Protein AF-A0A960KD44-F1 (afdb_monomer)

pLDDT: mean 89.5, std 10.94, range [33.19, 97.19]

Solvent-accessible surface area (backbone atoms only — not comparable to full-atom values): 6400 Å² total; per-residue (Å²): 139,68,93,57,71,87,80,56,92,78,76,92,73,80,93,44,65,77,65,55,36,74,35,77,64,45,76,39,87,51,67,66,72,56,53,43,72,48,48,65,60,29,49,74,61,68,17,26,39,38,34,46,29,61,63,43,62,48,58,46,49,67,64,43,20,70,76,71,74,48,80,61,79,47,55,83,53,17,73,63,35,32,65,58,45,61,95,82,29,46,76,59,55,75,74,48,52,32,32,16,30,74,70,88,81,131

Structure (mmCIF, N/CA/C/O backbone):
data_AF-A0A960KD44-F1
#
_entry.id   AF-A0A960KD44-F1
#
loop_
_atom_site.group_PDB
_atom_site.id
_atom_site.type_symbol
_atom_site.label_atom_id
_atom_site.label_alt_id
_atom_site.label_comp_id
_atom_site.label_asym_id
_atom_site.label_entity_id
_atom_site.label_seq_id
_atom_site.pdbx_PDB_ins_code
_atom_site.Cartn_x
_atom_site.Cartn_y
_atom_site.Cartn_z
_atom_site.occupancy
_atom_site.B_iso_or_equiv
_atom_site.auth_seq_id
_atom_site.auth_comp_id
_atom_site.auth_asym_id
_atom_site.auth_atom_id
_atom_site.pdbx_PDB_model_num
ATOM 1 N N . PHE A 1 1 ? -7.717 24.687 11.116 1.00 55.81 1 PHE A N 1
ATOM 2 C CA . PHE A 1 1 ? -8.559 23.676 10.446 1.00 55.81 1 PHE A CA 1
ATOM 3 C C . PHE A 1 1 ? -9.566 23.040 11.422 1.00 55.81 1 PHE A C 1
ATOM 5 O O . PHE A 1 1 ? -9.303 21.956 11.920 1.00 55.81 1 PHE A O 1
ATOM 12 N N . PRO A 1 2 ? -10.688 23.700 11.786 1.00 68.38 2 PRO A N 1
ATOM 13 C CA . PRO A 1 2 ? -11.722 23.122 12.658 1.00 68.38 2 PRO A CA 1
ATOM 14 C C . PRO A 1 2 ? -12.973 22.653 11.891 1.00 68.38 2 PRO A C 1
ATOM 16 O O . PRO A 1 2 ? -14.028 22.486 12.491 1.00 68.38 2 PRO A O 1
ATOM 19 N N . ASN A 1 3 ? -12.871 22.463 10.576 1.00 74.44 3 ASN A N 1
ATOM 20 C CA . AS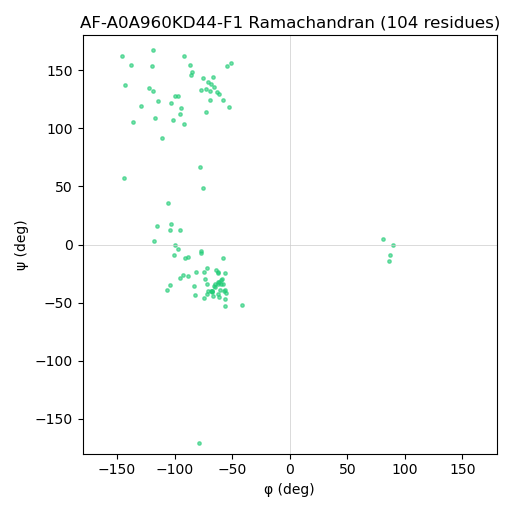N A 1 3 ? -13.969 22.223 9.632 1.00 74.44 3 ASN A CA 1
ATOM 21 C C . ASN A 1 3 ? -14.847 20.992 9.935 1.00 74.44 3 ASN A C 1
ATOM 23 O O . ASN A 1 3 ? -15.910 20.870 9.343 1.00 74.44 3 ASN A O 1
ATOM 27 N N . LEU A 1 4 ? -14.439 20.114 10.858 1.00 79.38 4 LEU A N 1
ATOM 28 C CA . LEU A 1 4 ? -15.202 18.930 11.276 1.00 79.38 4 LEU A CA 1
ATOM 29 C C . LEU A 1 4 ? -15.611 18.939 12.762 1.00 79.38 4 LEU A C 1
ATOM 31 O O . LEU A 1 4 ? -16.209 17.973 13.241 1.00 79.38 4 LEU A O 1
ATOM 35 N N . ARG A 1 5 ? -15.318 20.010 13.516 1.00 79.75 5 ARG A N 1
ATOM 36 C CA . ARG A 1 5 ? -15.721 20.104 14.931 1.00 79.75 5 ARG A CA 1
ATOM 37 C C . ARG A 1 5 ? -17.246 20.106 15.049 1.00 79.75 5 ARG A C 1
ATOM 39 O O . ARG A 1 5 ? -17.914 20.870 14.366 1.00 79.75 5 ARG A O 1
ATOM 46 N N . GLY A 1 6 ? -17.779 19.272 15.941 1.00 84.50 6 GLY A N 1
ATOM 47 C CA . GLY A 1 6 ? -19.222 19.142 16.179 1.00 84.50 6 GLY A CA 1
ATOM 48 C C . GLY A 1 6 ? -19.940 18.143 15.266 1.00 84.50 6 GLY A C 1
ATOM 49 O O . GLY A 1 6 ? -21.083 17.805 15.550 1.00 84.50 6 GLY A O 1
ATOM 50 N N . HIS A 1 7 ? -19.276 17.623 14.227 1.00 88.12 7 HIS A N 1
ATOM 51 C CA . HIS A 1 7 ? -19.826 16.563 13.370 1.00 88.12 7 HIS A CA 1
ATOM 52 C C . HIS A 1 7 ? -19.389 15.159 13.800 1.00 88.12 7 HIS A C 1
ATOM 54 O O . HIS A 1 7 ? -20.140 14.205 13.619 1.00 88.12 7 HIS A O 1
ATOM 60 N N . TYR A 1 8 ? -18.207 15.036 14.410 1.00 83.31 8 TYR A N 1
ATOM 61 C CA . TYR A 1 8 ? -17.675 13.775 14.925 1.00 83.31 8 TYR A CA 1
ATOM 62 C C . TYR A 1 8 ? -17.031 13.978 16.296 1.00 83.31 8 TYR A C 1
ATOM 64 O O . TYR A 1 8 ? -16.559 15.069 16.618 1.00 83.31 8 TYR A O 1
ATOM 72 N N . GLN A 1 9 ? -16.989 12.904 17.086 1.00 87.38 9 GLN A N 1
ATOM 73 C CA . GLN A 1 9 ? -16.294 12.857 18.380 1.00 87.38 9 GLN A CA 1
ATOM 74 C C . GLN A 1 9 ? -14.872 12.281 18.265 1.00 87.38 9 GLN A C 1
ATOM 76 O O . GLN A 1 9 ? -14.253 11.946 19.269 1.00 87.38 9 GLN A O 1
ATOM 81 N N . LEU A 1 10 ? -14.358 12.147 17.039 1.00 86.62 10 LEU A N 1
ATOM 82 C CA . LEU A 1 10 ? -13.018 11.633 16.785 1.00 86.62 10 LEU A CA 1
ATOM 83 C C . LEU A 1 10 ? -11.959 12.687 17.127 1.00 86.62 10 LEU A C 1
ATOM 85 O O . LEU A 1 10 ? -12.138 13.881 16.874 1.00 86.62 10 LEU A O 1
ATOM 89 N N . ALA A 1 11 ? -10.841 12.216 17.668 1.00 86.00 11 ALA A N 1
ATOM 90 C CA . ALA A 1 11 ? -9.651 13.004 17.942 1.00 86.00 11 ALA A CA 1
ATOM 91 C C . ALA A 1 11 ? -8.472 12.437 17.147 1.00 86.00 11 ALA A C 1
ATOM 93 O O . ALA A 1 11 ? -8.451 11.252 16.821 1.00 86.00 11 ALA A O 1
ATOM 94 N N . PHE A 1 12 ? -7.491 13.284 16.839 1.00 87.06 12 PHE A N 1
ATOM 95 C CA . PHE A 1 12 ? -6.231 12.810 16.278 1.00 87.06 12 PHE A CA 1
ATOM 96 C C . PHE A 1 12 ? -5.455 12.037 17.347 1.00 87.06 12 PHE A C 1
ATOM 98 O O . PHE A 1 12 ? -5.293 12.531 18.465 1.00 87.06 12 PHE A O 1
ATOM 105 N N . SER A 1 13 ? -4.966 10.856 16.985 1.00 90.50 13 SER A N 1
ATOM 106 C CA . SER A 1 13 ? -4.008 10.070 17.759 1.00 90.50 13 SER A CA 1
ATOM 107 C C . SER A 1 13 ? -2.728 9.867 16.950 1.00 90.50 13 SER A C 1
ATOM 109 O O . SER A 1 13 ? -2.662 10.172 15.755 1.00 90.50 13 SER A O 1
ATOM 111 N N . GLU A 1 14 ? -1.682 9.391 17.619 1.00 91.38 14 GLU A N 1
ATOM 112 C CA . GLU A 1 14 ? -0.475 8.941 16.934 1.00 91.38 14 GLU A CA 1
ATOM 113 C C . GLU A 1 14 ? -0.783 7.688 16.094 1.00 91.38 14 GLU A C 1
ATOM 115 O O . GLU A 1 14 ? -1.564 6.842 16.529 1.00 91.38 14 GLU A O 1
ATOM 120 N N . PRO A 1 15 ? -0.170 7.526 14.908 1.00 90.25 15 PRO A N 1
ATOM 121 C CA . PRO A 1 15 ? -0.430 6.401 14.011 1.00 90.25 15 PRO A CA 1
ATOM 122 C C . PRO A 1 15 ? 0.282 5.126 14.494 1.00 90.25 15 PRO A C 1
ATOM 124 O O . PRO A 1 15 ? 1.224 4.640 13.867 1.00 90.25 15 PRO A O 1
ATOM 127 N N . ARG A 1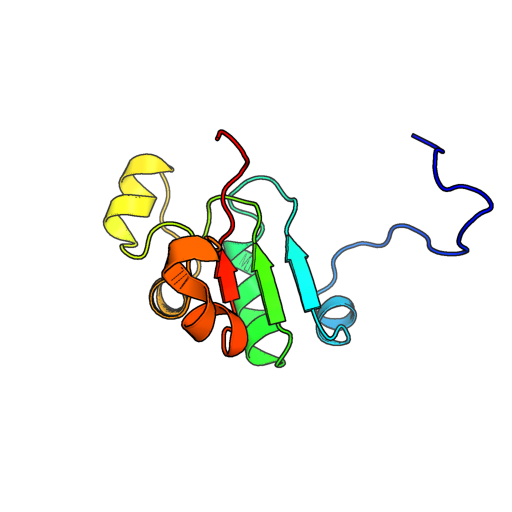 16 ? -0.140 4.599 15.644 1.00 93.19 16 ARG A N 1
ATOM 128 C CA . ARG A 1 16 ? 0.421 3.383 16.242 1.00 93.19 16 ARG A CA 1
ATOM 129 C C . ARG A 1 16 ? -0.024 2.158 15.456 1.00 93.19 16 ARG A C 1
ATOM 131 O O . ARG A 1 16 ? -1.207 2.012 15.153 1.00 93.19 16 ARG A O 1
ATOM 138 N N . VAL A 1 17 ? 0.912 1.259 15.154 1.00 92.19 17 VAL A N 1
ATOM 139 C CA . VAL A 1 17 ? 0.638 0.051 14.357 1.00 92.19 17 VAL A CA 1
ATOM 140 C C . VAL A 1 17 ? -0.468 -0.789 14.987 1.00 92.19 17 VAL A C 1
ATOM 142 O O . VAL A 1 17 ? -1.320 -1.293 14.268 1.00 92.19 17 VAL A O 1
ATOM 145 N N . GLU A 1 18 ? -0.501 -0.898 16.315 1.00 93.62 18 GLU A N 1
ATOM 146 C CA . GLU A 1 18 ? -1.492 -1.709 17.025 1.00 93.62 18 GLU A CA 1
ATOM 147 C C . GLU A 1 18 ? -2.918 -1.162 16.868 1.00 93.62 18 GLU A C 1
ATOM 149 O O . GLU A 1 18 ? -3.868 -1.934 16.769 1.00 93.62 18 GLU A O 1
ATOM 154 N N . GLU A 1 19 ? -3.067 0.165 16.818 1.00 94.00 19 GLU A N 1
ATOM 155 C CA . GLU A 1 19 ? -4.358 0.824 16.597 1.00 94.00 19 GLU A CA 1
ATOM 156 C C . GLU A 1 19 ? -4.779 0.704 15.128 1.00 94.00 19 GLU A C 1
ATOM 158 O O . GLU A 1 19 ? -5.912 0.327 14.827 1.00 94.00 19 GLU A O 1
ATOM 163 N N . LEU A 1 20 ? -3.845 0.967 14.211 1.00 95.00 20 LEU A N 1
ATOM 164 C CA . LEU A 1 20 ? -4.075 0.903 12.767 1.00 95.00 20 LEU A CA 1
ATOM 165 C C . LEU A 1 20 ? -4.382 -0.519 12.278 1.00 95.00 20 LEU A C 1
ATOM 167 O O . LEU A 1 20 ? -5.184 -0.692 11.363 1.00 95.00 20 LEU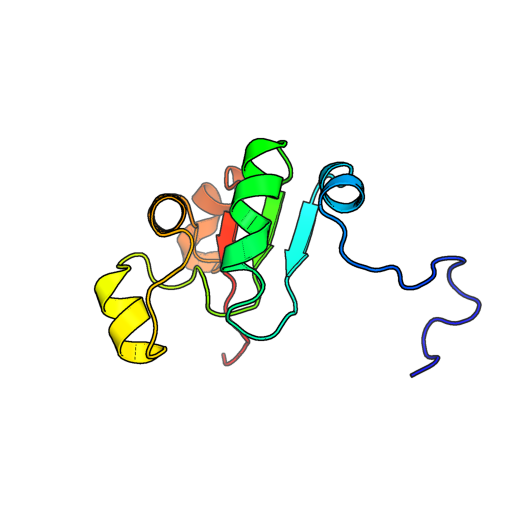 A O 1
ATOM 171 N N . ALA A 1 21 ? -3.782 -1.538 12.898 1.00 95.31 21 ALA A N 1
ATOM 172 C CA . ALA A 1 21 ? -4.034 -2.942 12.587 1.00 95.31 21 ALA A CA 1
ATOM 173 C C . ALA A 1 21 ? -5.483 -3.370 12.889 1.00 95.31 21 ALA A C 1
ATOM 175 O O . ALA A 1 21 ? -5.976 -4.338 12.316 1.00 95.31 21 ALA A O 1
ATOM 176 N N . GLY A 1 22 ? -6.182 -2.643 13.768 1.00 94.38 22 GLY A N 1
ATOM 177 C CA . GLY A 1 22 ? -7.603 -2.856 14.043 1.00 94.38 22 GLY A CA 1
ATOM 178 C C . GLY A 1 22 ? -8.542 -2.293 12.971 1.00 94.38 22 GLY A C 1
ATOM 179 O O . GLY A 1 22 ? -9.748 -2.523 13.047 1.00 94.38 22 GLY A O 1
ATOM 180 N N . CYS A 1 23 ? -8.028 -1.545 11.991 1.00 95.94 23 CYS A N 1
ATOM 181 C CA . CYS A 1 23 ? -8.824 -1.007 10.893 1.00 95.94 23 CYS A CA 1
ATOM 182 C C . CYS A 1 23 ? -8.974 -2.020 9.752 1.00 95.94 23 CYS A C 1
ATOM 184 O O . CYS A 1 23 ? -8.049 -2.767 9.433 1.00 95.94 23 CYS A O 1
ATOM 186 N N . ASP A 1 24 ? -10.109 -1.959 9.051 1.00 95.62 24 ASP A N 1
ATOM 187 C CA . ASP A 1 24 ? -10.308 -2.723 7.813 1.00 95.62 24 ASP A CA 1
ATOM 188 C C . ASP A 1 24 ? -9.397 -2.211 6.681 1.00 95.62 24 ASP A C 1
ATOM 190 O O . ASP A 1 24 ? -8.849 -2.984 5.888 1.00 95.62 24 ASP A O 1
ATOM 194 N N . VAL A 1 25 ? -9.245 -0.883 6.603 1.00 96.56 25 VAL A N 1
ATOM 195 C CA . VAL A 1 25 ? -8.460 -0.179 5.584 1.00 96.56 25 VAL A CA 1
ATOM 196 C C . VAL A 1 25 ? -7.764 1.033 6.204 1.00 96.56 25 VAL A C 1
ATOM 198 O O . VAL A 1 25 ? -8.387 1.793 6.944 1.00 96.56 25 VAL A O 1
ATOM 201 N N . VAL A 1 26 ? -6.497 1.250 5.848 1.00 96.44 26 VAL A N 1
ATOM 202 C CA . VAL A 1 26 ? -5.701 2.423 6.237 1.00 96.44 26 VAL A CA 1
ATOM 203 C C . VAL A 1 26 ? -5.268 3.198 4.995 1.00 96.44 26 VAL A C 1
ATOM 205 O O . VAL A 1 26 ? -4.752 2.623 4.036 1.00 96.44 26 VAL A O 1
ATOM 208 N N . PHE A 1 27 ? -5.460 4.518 5.028 1.00 95.19 27 PHE A N 1
ATOM 209 C CA . PHE A 1 27 ? -5.017 5.437 3.981 1.00 95.19 27 PHE A CA 1
ATOM 210 C C . PHE A 1 27 ? -3.757 6.179 4.428 1.00 95.19 27 PHE A C 1
ATOM 212 O O . PHE A 1 27 ? -3.788 6.903 5.424 1.00 95.19 27 PHE A O 1
ATOM 219 N N . PHE A 1 28 ? -2.670 6.054 3.670 1.00 93.62 28 PHE A N 1
ATOM 220 C CA . PHE A 1 28 ? -1.470 6.863 3.873 1.00 93.62 28 PHE A CA 1
ATOM 221 C C . PHE A 1 28 ? -1.550 8.113 3.003 1.00 93.62 28 PHE A C 1
ATOM 223 O O . PHE A 1 28 ? -1.348 8.067 1.795 1.00 93.62 28 PHE A O 1
ATOM 230 N N . ALA A 1 29 ? -1.854 9.242 3.642 1.00 90.31 29 ALA A N 1
ATOM 231 C CA . ALA A 1 29 ? -1.761 10.586 3.066 1.00 90.31 29 ALA A CA 1
ATOM 232 C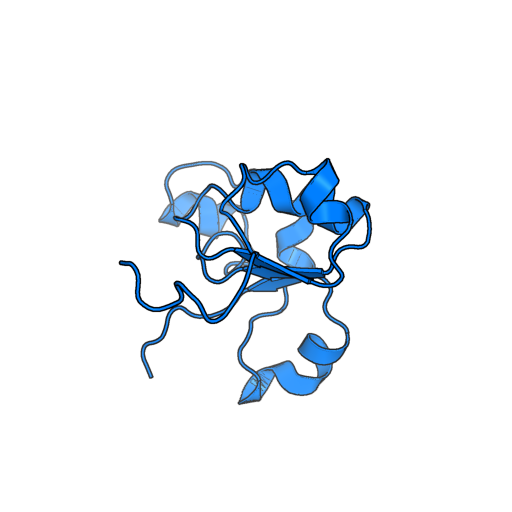 C . ALA A 1 29 ? -0.540 11.334 3.634 1.00 90.31 29 ALA A C 1
ATOM 234 O O . ALA A 1 29 ? -0.597 12.523 3.948 1.00 90.31 29 ALA A O 1
ATOM 235 N N . THR A 1 30 ? 0.540 10.594 3.869 1.00 83.88 30 THR A N 1
ATOM 236 C CA . THR A 1 30 ? 1.784 11.085 4.460 1.00 83.88 30 THR A CA 1
ATOM 237 C C . THR A 1 30 ? 2.752 11.537 3.367 1.00 83.88 30 THR A C 1
ATOM 239 O O . THR A 1 30 ? 2.605 11.129 2.213 1.00 83.88 30 THR A O 1
ATOM 242 N N . PRO A 1 31 ? 3.779 12.338 3.703 1.00 82.56 31 PRO A N 1
ATOM 243 C CA . PRO A 1 31 ? 4.942 12.475 2.836 1.00 82.56 31 PRO A CA 1
ATOM 244 C C . PRO A 1 31 ? 5.503 11.098 2.453 1.00 82.56 31 PRO A C 1
ATOM 246 O O . PRO A 1 31 ? 5.310 10.121 3.190 1.00 82.56 31 PRO A O 1
ATOM 249 N N . HIS A 1 32 ? 6.210 11.040 1.323 1.00 75.56 32 HIS A N 1
ATOM 250 C CA . HIS A 1 32 ? 6.960 9.844 0.948 1.00 75.56 32 HIS A CA 1
ATOM 251 C C . HIS A 1 32 ? 7.919 9.446 2.086 1.00 75.56 32 HIS A C 1
ATOM 253 O O . HIS A 1 32 ? 8.320 10.295 2.888 1.00 75.56 32 HIS A O 1
ATOM 259 N N . ASN A 1 33 ? 8.250 8.160 2.167 1.00 80.12 33 ASN A N 1
ATOM 260 C CA . ASN A 1 33 ? 9.125 7.492 3.140 1.00 80.12 33 ASN A CA 1
ATOM 261 C C . ASN A 1 33 ? 8.450 7.044 4.443 1.00 80.12 33 ASN A C 1
ATOM 263 O O . ASN A 1 33 ? 9.020 6.253 5.197 1.00 80.12 33 ASN A O 1
ATOM 267 N N . VAL A 1 34 ? 7.243 7.523 4.750 1.00 84.69 34 VAL A N 1
ATOM 268 C CA . VAL A 1 34 ? 6.537 7.113 5.976 1.00 84.69 34 VAL A CA 1
ATOM 269 C C . VAL A 1 34 ? 5.818 5.781 5.773 1.00 84.69 34 VAL A C 1
ATOM 271 O O . VAL A 1 34 ? 5.884 4.905 6.639 1.00 84.69 34 VAL A O 1
ATOM 274 N N . ALA A 1 35 ? 5.155 5.603 4.628 1.00 84.38 35 ALA A N 1
ATOM 275 C CA . ALA A 1 35 ? 4.346 4.421 4.366 1.00 84.38 35 ALA A CA 1
ATOM 276 C C . ALA A 1 35 ? 5.227 3.170 4.255 1.00 84.38 35 ALA A C 1
ATOM 278 O O . ALA A 1 35 ? 4.888 2.130 4.827 1.00 84.38 35 ALA A O 1
ATOM 279 N N . MET A 1 36 ? 6.399 3.273 3.618 1.00 87.88 36 MET A N 1
ATOM 280 C CA . MET A 1 36 ? 7.312 2.132 3.463 1.00 87.88 36 MET A CA 1
ATOM 281 C C . MET A 1 36 ? 7.731 1.461 4.788 1.00 87.88 36 MET A C 1
ATOM 283 O O . MET A 1 36 ? 8.004 0.265 4.805 1.00 87.88 36 MET A O 1
ATOM 287 N N . ASN A 1 37 ? 7.686 2.184 5.913 1.00 91.12 37 ASN A N 1
ATOM 288 C CA . ASN A 1 37 ? 8.059 1.668 7.236 1.00 91.12 37 ASN A CA 1
ATOM 289 C C . ASN A 1 37 ? 6.906 0.997 8.012 1.00 91.12 37 ASN A C 1
ATOM 291 O O . ASN A 1 37 ? 7.142 0.134 8.860 1.00 91.12 37 ASN A O 1
ATOM 295 N N . LEU A 1 38 ? 5.656 1.393 7.753 1.00 93.00 38 LEU A N 1
ATOM 296 C CA . LEU A 1 38 ? 4.485 0.935 8.518 1.00 9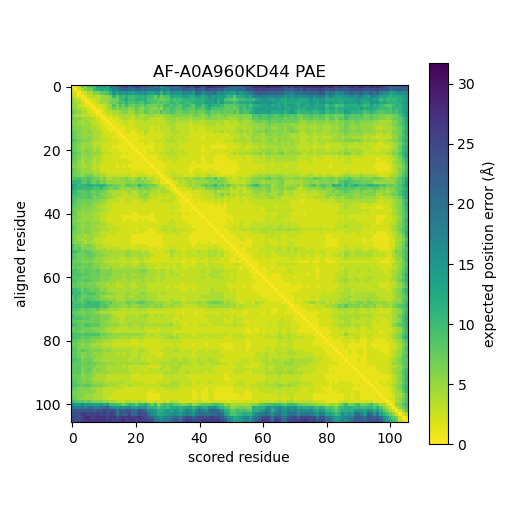3.00 38 LEU A CA 1
ATOM 297 C C . LEU A 1 38 ? 3.664 -0.113 7.766 1.00 93.00 38 LEU A C 1
ATOM 299 O O . LEU A 1 38 ? 3.145 -1.053 8.367 1.00 93.00 38 LEU A O 1
ATOM 303 N N . VAL A 1 39 ? 3.580 0.018 6.443 1.00 93.94 39 VAL A N 1
ATOM 304 C CA . VAL A 1 39 ? 2.779 -0.856 5.580 1.00 93.94 39 VAL A CA 1
ATOM 305 C C . VAL A 1 39 ? 3.110 -2.346 5.735 1.00 93.94 39 VAL A C 1
ATOM 307 O O . VAL A 1 39 ? 2.155 -3.113 5.837 1.00 93.94 39 VAL A O 1
ATOM 310 N N . PRO A 1 40 ? 4.379 -2.796 5.852 1.00 94.81 40 PRO A N 1
ATOM 311 C CA . PRO A 1 40 ? 4.670 -4.221 6.037 1.00 94.81 40 PRO A CA 1
ATOM 312 C C . PRO A 1 40 ? 3.985 -4.821 7.271 1.00 94.81 40 PRO A C 1
ATOM 314 O O . PRO A 1 40 ? 3.449 -5.927 7.213 1.00 94.81 40 PRO A O 1
ATOM 317 N N . GLN A 1 41 ? 3.951 -4.070 8.376 1.00 94.88 41 GLN A N 1
ATOM 318 C CA . GLN A 1 41 ? 3.343 -4.519 9.630 1.00 94.88 41 GLN A CA 1
ATOM 319 C C . GLN A 1 41 ? 1.815 -4.569 9.522 1.00 94.88 41 GLN A C 1
ATOM 321 O O . GLN A 1 41 ? 1.194 -5.528 9.977 1.00 94.88 41 GLN A O 1
ATOM 326 N N . LEU A 1 42 ? 1.210 -3.581 8.857 1.00 95.94 42 LEU A N 1
ATOM 327 C CA . LEU A 1 42 ? -0.237 -3.540 8.626 1.00 95.94 42 LEU A CA 1
ATOM 328 C C . LEU A 1 42 ? -0.695 -4.659 7.688 1.00 95.94 42 LEU A C 1
ATOM 330 O O . LEU A 1 42 ? -1.662 -5.360 7.981 1.00 95.94 42 LEU A O 1
ATOM 334 N N . LEU A 1 43 ? 0.039 -4.891 6.598 1.00 95.25 43 LEU A N 1
ATOM 335 C CA . LEU A 1 43 ? -0.255 -5.984 5.677 1.00 95.25 43 LEU A CA 1
ATOM 336 C C . LEU A 1 43 ? -0.122 -7.338 6.376 1.00 95.25 43 LEU A C 1
ATOM 338 O O . LEU A 1 43 ? -0.992 -8.194 6.196 1.00 95.25 43 LEU A O 1
ATOM 342 N N . ALA A 1 44 ? 0.916 -7.535 7.195 1.00 93.94 44 ALA A N 1
ATOM 343 C CA . ALA A 1 44 ? 1.090 -8.751 7.989 1.00 93.94 44 ALA A CA 1
ATOM 344 C C . ALA A 1 44 ? -0.052 -8.976 8.998 1.00 93.94 44 ALA A C 1
ATOM 346 O O . ALA A 1 44 ? -0.433 -10.121 9.233 1.00 93.94 44 ALA A O 1
ATOM 347 N N . ALA A 1 45 ? -0.638 -7.902 9.538 1.00 95.12 45 ALA A N 1
ATOM 348 C CA . ALA A 1 45 ? -1.813 -7.958 10.409 1.00 95.12 45 ALA A CA 1
ATOM 349 C C . ALA A 1 45 ? -3.142 -8.193 9.658 1.00 95.12 45 ALA A C 1
ATOM 351 O O . ALA A 1 45 ? -4.179 -8.390 10.285 1.00 95.12 45 ALA A O 1
ATOM 352 N N . GLY A 1 46 ? -3.125 -8.209 8.321 1.00 94.94 46 GLY A N 1
ATOM 353 C CA . GLY A 1 46 ? -4.308 -8.419 7.480 1.00 94.94 46 GLY A CA 1
ATOM 354 C C . GLY A 1 46 ? -5.051 -7.135 7.097 1.00 94.94 46 GLY A C 1
ATOM 355 O O . GLY A 1 46 ? -6.014 -7.201 6.332 1.00 94.94 46 GLY A O 1
ATOM 356 N N . THR A 1 47 ? -4.584 -5.976 7.560 1.00 97.00 47 THR A N 1
ATOM 357 C CA . THR A 1 47 ? -5.130 -4.663 7.206 1.00 97.00 47 THR A CA 1
ATOM 358 C C . THR A 1 47 ? -4.845 -4.349 5.743 1.00 97.00 47 THR A C 1
ATOM 360 O O . THR A 1 47 ? -3.743 -4.585 5.241 1.00 97.00 47 THR A O 1
ATOM 363 N N . ARG A 1 48 ? -5.831 -3.787 5.039 1.00 97.19 48 ARG A N 1
ATOM 364 C CA . ARG A 1 48 ? -5.633 -3.299 3.668 1.00 97.19 48 ARG A CA 1
ATOM 365 C C . ARG A 1 48 ? -5.086 -1.879 3.680 1.00 97.19 48 ARG A C 1
ATOM 367 O O . ARG A 1 48 ? -5.459 -1.064 4.518 1.00 97.19 48 ARG A O 1
ATOM 374 N N . VAL A 1 49 ? -4.238 -1.566 2.712 1.00 97.00 49 VAL A N 1
ATOM 375 C CA . VAL A 1 49 ? -3.551 -0.282 2.608 1.00 97.00 49 VAL A CA 1
ATOM 376 C C . VAL A 1 49 ? -3.862 0.387 1.276 1.00 97.00 49 VAL A C 1
ATOM 378 O O . VAL A 1 49 ? -3.761 -0.227 0.212 1.00 97.00 49 VAL A O 1
ATOM 381 N N . VAL A 1 50 ? -4.171 1.679 1.346 1.00 96.25 50 VAL A N 1
ATOM 382 C CA . VAL A 1 50 ? -4.175 2.593 0.203 1.00 96.25 50 VAL A CA 1
ATOM 383 C C . VAL A 1 50 ? -3.125 3.671 0.454 1.00 96.25 50 VAL A C 1
ATOM 385 O O . VAL A 1 50 ? -3.292 4.523 1.325 1.00 96.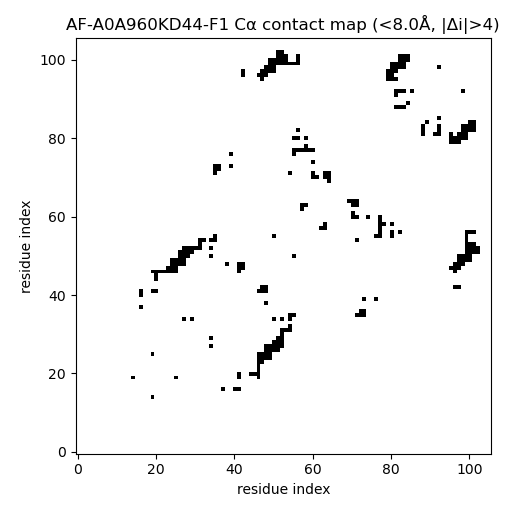25 50 VAL A O 1
ATOM 388 N N . ASP A 1 51 ? -2.032 3.631 -0.293 1.00 94.44 51 ASP A N 1
ATOM 389 C CA . ASP A 1 51 ? -0.961 4.619 -0.228 1.00 94.44 51 ASP A CA 1
ATOM 390 C C . ASP A 1 51 ? -1.182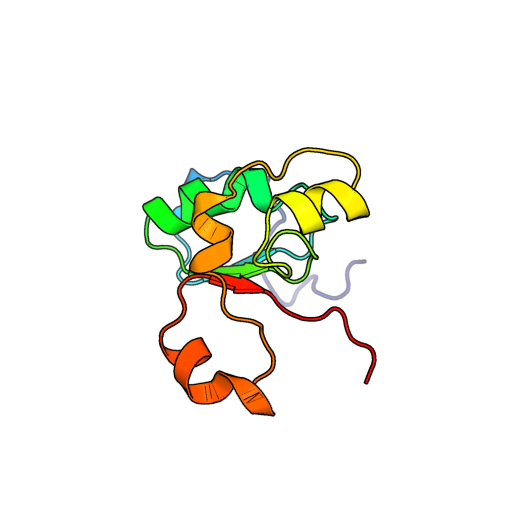 5.702 -1.286 1.00 94.44 51 ASP A C 1
ATOM 392 O O . ASP A 1 51 ? -1.211 5.414 -2.481 1.00 94.44 51 ASP A O 1
ATOM 396 N N . LEU A 1 52 ? -1.379 6.946 -0.851 1.00 92.25 52 LEU A N 1
ATOM 397 C CA . LEU A 1 52 ? -1.509 8.105 -1.739 1.00 92.25 52 LEU A CA 1
ATOM 398 C C . LEU A 1 52 ? -0.145 8.741 -2.050 1.00 92.25 52 LEU A C 1
ATOM 400 O O . LEU A 1 52 ? -0.050 9.590 -2.938 1.00 92.25 52 LEU A O 1
ATOM 404 N N . SER A 1 53 ? 0.905 8.338 -1.332 1.00 89.94 53 SER A N 1
ATOM 405 C CA . SER A 1 53 ? 2.278 8.760 -1.582 1.00 89.94 53 SER A CA 1
ATOM 406 C C . SER A 1 53 ? 2.892 7.983 -2.754 1.00 89.94 53 SER A C 1
ATOM 408 O O . SER A 1 53 ? 2.196 7.301 -3.514 1.00 89.94 53 SER A O 1
ATOM 410 N N . ALA A 1 54 ? 4.199 8.150 -2.955 1.00 88.44 54 ALA A N 1
ATOM 411 C CA . ALA A 1 54 ? 4.925 7.523 -4.047 1.00 88.44 54 ALA A CA 1
ATOM 412 C C . ALA A 1 54 ? 5.703 6.261 -3.653 1.00 88.44 54 ALA A C 1
ATOM 414 O O . ALA A 1 54 ? 6.322 5.650 -4.529 1.00 88.44 54 ALA A O 1
ATOM 415 N N . ASP A 1 55 ? 5.649 5.858 -2.381 1.00 91.25 55 ASP A N 1
ATOM 416 C CA . ASP A 1 55 ? 6.482 4.788 -1.822 1.00 91.25 55 ASP A CA 1
ATOM 417 C C . ASP A 1 55 ? 6.304 3.488 -2.618 1.00 91.25 55 ASP A C 1
ATOM 419 O O . ASP A 1 55 ? 7.274 2.922 -3.109 1.00 91.25 55 ASP A O 1
ATOM 423 N N . TYR A 1 56 ? 5.062 3.092 -2.904 1.00 93.94 56 TYR A N 1
ATOM 424 C CA . TYR A 1 56 ? 4.777 1.822 -3.586 1.00 93.94 56 TYR A CA 1
ATOM 425 C C . TYR A 1 56 ? 4.399 1.940 -5.071 1.00 93.94 56 TYR A C 1
ATOM 427 O O . TYR A 1 56 ? 3.916 0.976 -5.672 1.00 93.94 56 TYR A O 1
ATOM 435 N N . ARG A 1 57 ? 4.589 3.109 -5.702 1.00 91.12 57 ARG A N 1
ATOM 436 C CA . ARG A 1 57 ? 4.180 3.316 -7.110 1.00 91.12 57 ARG A CA 1
ATOM 437 C C . ARG A 1 57 ? 5.061 2.577 -8.110 1.00 91.12 57 ARG A C 1
ATOM 439 O O . ARG A 1 57 ? 4.578 2.161 -9.163 1.00 91.12 57 ARG A O 1
ATOM 446 N N . LEU A 1 58 ? 6.351 2.455 -7.812 1.00 91.44 58 LEU A N 1
ATOM 447 C CA . LEU A 1 58 ? 7.320 1.804 -8.687 1.00 91.44 58 LEU A CA 1
ATOM 448 C C . LEU A 1 58 ? 7.577 0.381 -8.203 1.00 91.44 58 LEU A C 1
ATOM 450 O O . LEU A 1 58 ? 7.929 0.163 -7.053 1.00 91.44 58 L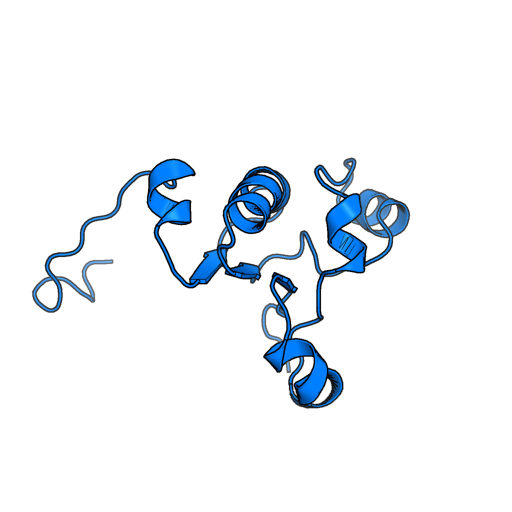EU A O 1
ATOM 454 N N . ARG A 1 59 ? 7.450 -0.591 -9.111 1.00 91.88 59 ARG A N 1
ATOM 455 C CA . ARG A 1 59 ? 7.687 -2.010 -8.797 1.00 91.88 59 ARG A CA 1
ATOM 456 C C . ARG A 1 59 ? 9.164 -2.368 -8.655 1.00 91.88 59 ARG A C 1
ATOM 458 O O . ARG A 1 59 ? 9.501 -3.374 -8.043 1.00 91.88 59 ARG A O 1
ATOM 465 N N . ASP A 1 60 ? 10.032 -1.577 -9.274 1.00 93.06 60 ASP A N 1
ATOM 466 C CA . ASP A 1 60 ? 11.474 -1.786 -9.269 1.00 93.06 60 ASP A CA 1
ATOM 467 C C . ASP A 1 60 ? 12.109 -0.953 -8.151 1.00 93.06 60 ASP A C 1
ATOM 469 O O . ASP A 1 60 ? 12.136 0.278 -8.212 1.00 93.06 60 ASP A O 1
ATOM 473 N N . ALA A 1 61 ? 12.641 -1.642 -7.140 1.00 93.94 61 ALA A N 1
ATOM 474 C CA . ALA A 1 61 ? 13.299 -1.023 -5.996 1.00 93.94 61 ALA A CA 1
ATOM 475 C C . ALA A 1 61 ? 14.550 -0.216 -6.384 1.00 93.94 61 ALA A C 1
ATOM 477 O O . ALA A 1 61 ? 14.831 0.809 -5.762 1.00 93.94 61 ALA A O 1
ATOM 478 N N . GLN A 1 62 ? 15.306 -0.642 -7.402 1.00 94.44 62 GLN A N 1
ATOM 479 C CA . GLN A 1 62 ? 16.484 0.094 -7.872 1.00 94.44 62 GLN A CA 1
ATOM 480 C C . GLN A 1 62 ? 16.062 1.369 -8.595 1.00 94.44 62 GLN A C 1
ATOM 482 O O . GLN A 1 62 ? 16.646 2.430 -8.371 1.00 94.44 62 GLN A O 1
ATOM 487 N N . LEU A 1 63 ? 15.021 1.279 -9.429 1.00 93.94 63 LEU A N 1
ATOM 488 C CA . LEU A 1 63 ? 14.447 2.450 -10.082 1.00 93.94 63 LEU A CA 1
ATOM 489 C C . LEU A 1 63 ? 13.899 3.435 -9.048 1.00 93.94 63 LEU A C 1
ATOM 491 O O . LEU A 1 63 ? 14.186 4.624 -9.147 1.00 93.94 63 LEU A O 1
ATOM 495 N N . TRP A 1 64 ? 13.166 2.946 -8.046 1.00 93.19 64 TRP A N 1
ATOM 496 C CA . TRP A 1 64 ? 12.686 3.768 -6.939 1.00 93.19 64 TRP A CA 1
ATOM 497 C C . TRP A 1 64 ? 13.850 4.468 -6.234 1.00 93.19 64 TRP A C 1
ATOM 499 O O . TRP A 1 64 ? 13.897 5.694 -6.186 1.00 93.19 64 TRP A O 1
ATOM 509 N N . SER A 1 65 ? 14.868 3.710 -5.819 1.00 93.62 65 SER A N 1
ATOM 510 C CA . SER A 1 65 ? 16.025 4.262 -5.101 1.00 93.62 65 SER A CA 1
ATOM 511 C C . SER A 1 65 ? 16.770 5.324 -5.914 1.00 93.62 65 SER A C 1
ATOM 513 O O . SER A 1 65 ? 17.263 6.307 -5.367 1.00 93.62 65 SER A O 1
ATOM 515 N N . ARG A 1 66 ? 16.815 5.173 -7.244 1.00 94.50 66 ARG A N 1
ATOM 516 C CA . ARG A 1 66 ? 17.404 6.166 -8.151 1.00 94.50 66 ARG A CA 1
ATOM 517 C C . ARG A 1 66 ? 16.642 7.495 -8.156 1.00 94.50 66 ARG A C 1
ATOM 519 O O . ARG A 1 66 ? 17.279 8.535 -8.301 1.00 94.50 66 ARG A O 1
ATOM 526 N N . TRP A 1 67 ? 15.315 7.469 -8.050 1.00 91.25 67 TRP A N 1
ATOM 527 C CA . TRP A 1 67 ? 14.479 8.675 -8.056 1.00 91.25 67 TRP A CA 1
ATOM 528 C C . TRP A 1 67 ? 14.383 9.340 -6.681 1.00 91.25 67 TRP A C 1
ATOM 530 O O . TRP A 1 67 ? 14.364 10.567 -6.617 1.00 91.25 67 TRP A O 1
ATOM 540 N N . TYR A 1 68 ? 14.352 8.550 -5.605 1.00 88.75 68 TYR A N 1
ATOM 541 C CA . TYR A 1 68 ? 14.115 9.041 -4.241 1.00 88.75 68 TYR A CA 1
ATOM 542 C C . TYR A 1 68 ? 15.390 9.190 -3.396 1.00 88.75 68 TYR A C 1
ATOM 544 O O . TYR A 1 68 ? 15.353 9.809 -2.338 1.00 88.75 68 TYR A O 1
ATOM 552 N N . GLY A 1 69 ? 16.541 8.711 -3.881 1.00 90.88 69 GLY A N 1
ATOM 553 C CA . GLY A 1 69 ? 17.853 8.972 -3.278 1.00 90.88 69 GLY A CA 1
ATOM 554 C C . GLY A 1 69 ? 18.211 8.089 -2.079 1.00 90.88 69 GLY A C 1
ATOM 555 O O . GLY A 1 69 ? 19.272 8.282 -1.489 1.00 90.88 69 GLY A O 1
ATOM 556 N N . GLU A 1 70 ? 17.376 7.108 -1.741 1.00 92.31 70 GLU A N 1
ATOM 557 C CA . GLU A 1 70 ? 17.605 6.149 -0.658 1.00 92.31 70 GLU A CA 1
ATOM 558 C C . GLU A 1 70 ? 17.034 4.761 -1.000 1.00 92.31 70 GLU A C 1
ATOM 560 O O . GLU A 1 70 ? 16.221 4.649 -1.917 1.00 92.31 70 GLU A O 1
ATOM 565 N N . PRO A 1 71 ? 17.455 3.683 -0.313 1.00 93.50 71 PRO A N 1
ATOM 566 C CA . PRO A 1 71 ? 16.870 2.361 -0.509 1.00 93.50 71 PRO A CA 1
ATOM 567 C C . PRO A 1 71 ? 15.407 2.320 -0.062 1.00 93.50 71 PRO A C 1
ATOM 569 O O . PRO A 1 71 ? 15.080 2.767 1.036 1.00 93.50 71 PRO A O 1
ATOM 572 N N . HIS A 1 72 ? 14.544 1.705 -0.870 1.00 94.31 72 HIS A N 1
ATOM 573 C CA . HIS A 1 72 ? 13.172 1.420 -0.451 1.00 94.31 72 HIS A CA 1
ATOM 574 C C . HIS A 1 72 ? 13.177 0.485 0.775 1.00 94.31 72 HIS A C 1
ATOM 576 O O . HIS A 1 72 ? 13.834 -0.557 0.745 1.00 94.31 72 HIS A O 1
ATOM 582 N N . ALA A 1 73 ? 12.446 0.829 1.841 1.00 93.94 73 ALA A N 1
ATOM 583 C CA . ALA A 1 73 ? 12.516 0.116 3.126 1.00 93.94 73 ALA A CA 1
ATOM 584 C C . ALA A 1 73 ? 11.872 -1.285 3.116 1.00 93.94 73 ALA A C 1
ATOM 586 O O . ALA A 1 73 ? 12.168 -2.109 3.977 1.00 93.94 73 ALA A O 1
ATOM 587 N N . SER A 1 74 ? 10.995 -1.551 2.150 1.00 94.00 74 SER A N 1
ATOM 588 C CA . SER A 1 74 ? 10.168 -2.766 2.095 1.00 94.00 74 SER A CA 1
ATOM 589 C C . SER A 1 74 ? 9.951 -3.276 0.655 1.00 94.00 74 SER A C 1
ATOM 591 O O . SER A 1 74 ? 8.823 -3.349 0.152 1.00 94.00 74 SER A O 1
ATOM 593 N N . PRO A 1 75 ? 11.041 -3.553 -0.087 1.00 93.38 75 PRO A N 1
ATOM 594 C CA . PRO A 1 75 ? 10.996 -3.845 -1.520 1.00 93.38 75 PRO A CA 1
ATOM 595 C C . PRO A 1 75 ? 10.191 -5.103 -1.876 1.00 93.38 75 PRO A C 1
ATOM 597 O O . PRO A 1 75 ? 9.687 -5.212 -2.992 1.00 93.38 75 PRO A O 1
ATOM 600 N N . GLU A 1 76 ? 10.031 -6.041 -0.944 1.00 91.88 76 GLU A N 1
ATOM 601 C CA . GLU A 1 76 ? 9.249 -7.265 -1.120 1.00 91.88 76 GLU A CA 1
ATOM 602 C C . GLU A 1 76 ? 7.760 -6.999 -1.394 1.00 91.88 76 GLU A C 1
ATOM 604 O O . GLU A 1 76 ? 7.105 -7.800 -2.061 1.00 91.88 76 GLU A O 1
ATOM 609 N N . TRP A 1 77 ? 7.240 -5.846 -0.962 1.00 93.62 77 TRP A N 1
ATOM 610 C CA . TRP A 1 77 ? 5.841 -5.460 -1.164 1.00 93.62 77 TRP A CA 1
ATOM 611 C C . TRP A 1 77 ? 5.605 -4.667 -2.454 1.00 93.62 77 TRP A C 1
ATOM 613 O O . TRP A 1 77 ? 4.460 -4.537 -2.890 1.00 93.62 77 TRP A O 1
ATOM 623 N N . LEU A 1 78 ? 6.664 -4.197 -3.125 1.00 93.56 78 LEU A N 1
ATOM 624 C CA . LEU A 1 78 ? 6.546 -3.457 -4.388 1.00 93.56 78 LEU A CA 1
ATOM 625 C C . LEU A 1 78 ? 5.912 -4.304 -5.503 1.00 93.56 78 LEU A C 1
ATOM 627 O O . LEU A 1 78 ? 5.199 -3.780 -6.357 1.00 93.56 78 LEU A O 1
ATOM 631 N N . ALA A 1 79 ? 6.139 -5.621 -5.492 1.00 90.56 79 ALA A N 1
ATOM 632 C CA . ALA A 1 79 ? 5.552 -6.539 -6.466 1.00 90.56 79 ALA A CA 1
ATOM 633 C C . ALA A 1 79 ? 4.050 -6.796 -6.227 1.00 90.56 79 ALA A C 1
ATOM 635 O O . ALA A 1 79 ? 3.315 -7.039 -7.187 1.00 90.56 79 ALA A O 1
ATOM 636 N N . GLU A 1 80 ? 3.596 -6.731 -4.969 1.00 91.88 80 GLU A N 1
ATOM 637 C CA . GLU A 1 80 ? 2.190 -6.921 -4.579 1.00 91.88 80 GLU A CA 1
ATOM 638 C C . GLU A 1 80 ? 1.359 -5.643 -4.773 1.00 91.88 80 GLU A C 1
ATOM 640 O O . GLU A 1 80 ? 0.146 -5.721 -4.977 1.00 91.88 80 GLU A O 1
ATOM 645 N N . ALA A 1 81 ? 2.004 -4.472 -4.773 1.00 95.06 81 ALA A N 1
ATOM 646 C CA . ALA A 1 81 ? 1.339 -3.197 -4.989 1.00 95.06 81 ALA A CA 1
ATOM 647 C C . ALA A 1 81 ? 0.601 -3.150 -6.342 1.00 95.06 81 ALA A C 1
ATOM 649 O O . ALA A 1 81 ? 1.163 -3.349 -7.435 1.00 95.06 81 ALA A O 1
ATOM 650 N N . VAL A 1 82 ? -0.696 -2.848 -6.269 1.00 96.00 82 VAL A N 1
ATOM 651 C CA . VAL A 1 82 ? -1.533 -2.584 -7.438 1.00 96.00 82 VAL A CA 1
ATOM 652 C C . VAL A 1 82 ? -1.620 -1.084 -7.649 1.00 96.00 82 VAL A C 1
ATOM 654 O O . VAL A 1 82 ? -1.979 -0.329 -6.749 1.00 96.00 82 VAL A O 1
ATOM 657 N N . TYR A 1 83 ? -1.319 -0.649 -8.867 1.00 94.69 83 TYR A N 1
ATOM 658 C CA . TYR A 1 83 ? -1.413 0.758 -9.216 1.00 94.69 83 TYR A CA 1
ATOM 659 C C . TYR A 1 83 ? -2.883 1.202 -9.261 1.00 94.69 83 TYR A C 1
ATOM 661 O O . TYR A 1 83 ? -3.696 0.615 -9.984 1.00 94.69 83 TYR A O 1
ATOM 669 N N . GLY A 1 84 ? -3.219 2.235 -8.491 1.00 94.06 84 GLY A N 1
ATOM 670 C CA . GLY A 1 84 ? -4.572 2.728 -8.226 1.00 94.06 84 GLY A CA 1
ATOM 671 C C . GLY A 1 84 ? -5.202 3.515 -9.376 1.00 94.06 84 GLY A C 1
ATOM 672 O O . GLY A 1 84 ? -5.724 4.598 -9.149 1.00 94.06 84 GLY A O 1
ATOM 673 N N . LEU A 1 85 ? -5.156 2.975 -10.597 1.00 93.25 85 LEU A N 1
ATOM 674 C CA . LEU A 1 85 ? -5.808 3.511 -11.795 1.00 93.25 85 LEU A CA 1
ATOM 675 C C . LEU A 1 85 ? -6.952 2.569 -12.211 1.00 93.25 85 LEU A C 1
ATOM 677 O O . LEU A 1 85 ? -6.697 1.585 -12.916 1.00 93.25 85 LEU A O 1
ATOM 681 N N . PRO A 1 86 ? -8.197 2.791 -11.749 1.00 93.38 86 PRO A N 1
ATOM 682 C CA . PRO A 1 86 ? -9.312 1.871 -11.978 1.00 93.38 86 PRO A CA 1
ATOM 683 C C . PRO A 1 86 ? -9.624 1.604 -13.452 1.00 93.38 86 PRO A C 1
ATOM 685 O O . PRO A 1 86 ? -10.076 0.513 -13.784 1.00 93.38 86 PRO A O 1
ATOM 688 N N . GLU A 1 87 ? -9.363 2.553 -14.343 1.00 94.12 87 GLU A N 1
ATOM 689 C CA . GLU A 1 87 ? -9.542 2.430 -15.793 1.00 94.12 87 GLU A CA 1
ATOM 690 C C . GLU A 1 87 ? -8.695 1.298 -16.384 1.00 94.12 87 GLU A C 1
ATOM 692 O O . GLU A 1 87 ? -9.105 0.663 -17.352 1.00 94.12 87 GLU A O 1
ATOM 697 N N . VAL A 1 88 ? -7.541 1.017 -15.774 1.00 93.88 88 VAL A N 1
ATOM 698 C CA . VAL A 1 88 ? -6.594 -0.011 -16.224 1.00 93.88 88 VAL A CA 1
ATOM 699 C C . VAL A 1 88 ? -6.624 -1.235 -15.308 1.00 93.88 88 VAL A C 1
ATOM 701 O O . VAL A 1 88 ? -6.576 -2.367 -15.780 1.00 93.88 88 VAL A O 1
ATOM 704 N N . ASN A 1 89 ? -6.754 -1.029 -13.994 1.00 95.06 89 ASN A N 1
ATOM 705 C CA . ASN A 1 89 ? -6.505 -2.052 -12.977 1.00 95.06 89 ASN A CA 1
ATOM 706 C C . ASN A 1 89 ? -7.746 -2.468 -12.172 1.00 95.06 89 ASN A C 1
ATOM 708 O O . ASN A 1 89 ? -7.593 -3.104 -11.132 1.00 95.06 89 ASN A O 1
ATOM 712 N N . ARG A 1 90 ? -8.976 -2.159 -12.620 1.00 95.50 90 ARG A N 1
ATOM 713 C CA . ARG A 1 90 ? -10.234 -2.443 -11.884 1.00 95.50 90 ARG A CA 1
ATOM 714 C C . ARG A 1 90 ? -10.275 -3.820 -11.213 1.00 95.50 90 ARG A C 1
ATOM 716 O O . ARG A 1 90 ? -10.580 -3.915 -10.028 1.00 95.50 90 ARG A O 1
ATOM 723 N N . ALA A 1 91 ? -9.989 -4.876 -11.975 1.00 97.00 91 ALA A N 1
ATOM 724 C CA . ALA A 1 91 ? -10.052 -6.250 -11.480 1.00 97.00 91 ALA A CA 1
ATOM 725 C C . ALA A 1 91 ? -8.952 -6.549 -10.449 1.00 97.00 91 ALA A C 1
ATOM 727 O O . ALA A 1 91 ? -9.220 -7.191 -9.438 1.00 97.00 91 ALA A O 1
ATOM 728 N N . ALA A 1 92 ? -7.736 -6.043 -10.673 1.00 96.25 92 ALA A N 1
ATOM 729 C CA . ALA A 1 92 ? -6.620 -6.213 -9.747 1.00 96.25 92 ALA A CA 1
ATOM 730 C C . ALA A 1 92 ? -6.859 -5.460 -8.427 1.00 96.25 92 ALA A C 1
ATOM 732 O O . ALA A 1 92 ? -6.610 -6.007 -7.357 1.00 96.25 92 ALA A O 1
ATOM 733 N N . ILE A 1 93 ? -7.409 -4.241 -8.493 1.00 96.25 93 ILE A N 1
ATOM 734 C CA . ILE A 1 93 ? -7.716 -3.413 -7.316 1.00 96.25 93 ILE A CA 1
ATOM 735 C C . ILE A 1 93 ? -8.724 -4.112 -6.395 1.00 96.25 93 ILE A C 1
ATOM 737 O O . ILE A 1 93 ? -8.560 -4.075 -5.180 1.00 96.25 93 ILE A O 1
ATOM 741 N N . ALA A 1 94 ? -9.734 -4.795 -6.946 1.00 95.38 94 ALA A N 1
ATOM 742 C CA . ALA A 1 94 ? -10.762 -5.468 -6.145 1.00 95.38 94 ALA A CA 1
ATOM 743 C C . ALA A 1 94 ? -10.188 -6.518 -5.168 1.00 95.38 94 ALA A C 1
ATOM 745 O O . ALA A 1 94 ? -10.706 -6.694 -4.062 1.00 95.38 94 ALA A O 1
ATOM 746 N N . GLY A 1 95 ? -9.106 -7.196 -5.563 1.00 95.38 95 GLY A N 1
ATOM 747 C CA . GLY A 1 95 ? -8.407 -8.188 -4.742 1.00 95.38 95 GLY A CA 1
ATOM 748 C C . GLY A 1 95 ? -7.179 -7.656 -3.999 1.00 95.38 95 GLY A C 1
ATOM 749 O O . GLY A 1 95 ? -6.571 -8.405 -3.239 1.00 95.38 95 GLY A O 1
ATOM 750 N N . ALA A 1 96 ? -6.796 -6.396 -4.211 1.00 96.25 96 ALA A N 1
ATOM 751 C CA . ALA A 1 96 ? -5.545 -5.860 -3.696 1.00 96.25 96 ALA A CA 1
ATOM 752 C C . ALA A 1 96 ? -5.579 -5.666 -2.173 1.00 96.25 96 ALA A C 1
ATOM 754 O O . ALA A 1 96 ? -6.567 -5.196 -1.595 1.00 96.25 96 ALA A O 1
ATOM 755 N N . ARG A 1 97 ? -4.454 -5.994 -1.533 1.00 96.56 97 ARG A N 1
ATOM 756 C CA . ARG A 1 97 ? -4.163 -5.641 -0.136 1.00 96.56 97 ARG A CA 1
ATOM 757 C C . ARG A 1 97 ? -3.398 -4.327 -0.028 1.00 96.56 97 ARG A C 1
ATOM 759 O O . ARG A 1 97 ? -3.538 -3.644 0.976 1.00 96.56 97 ARG A O 1
ATOM 766 N N . LEU A 1 98 ? -2.648 -3.971 -1.070 1.00 97.12 98 LEU A N 1
ATOM 767 C CA . LEU A 1 98 ? -1.894 -2.730 -1.184 1.00 97.12 98 LEU A CA 1
ATOM 768 C C . LEU A 1 98 ? -2.216 -2.053 -2.520 1.00 97.12 98 LEU A C 1
ATOM 770 O O . LEU A 1 98 ? -1.959 -2.615 -3.588 1.00 97.12 98 LEU A O 1
ATOM 774 N N . VAL A 1 99 ? -2.768 -0.844 -2.455 1.00 96.81 99 VAL A N 1
ATOM 775 C CA . VAL A 1 99 ? -3.027 0.005 -3.623 1.00 96.81 99 VAL A CA 1
ATOM 776 C C . VAL A 1 99 ? -2.153 1.250 -3.537 1.00 96.81 99 VAL A C 1
ATOM 778 O O . VAL A 1 99 ? -2.238 1.980 -2.556 1.00 96.81 99 VAL A O 1
ATOM 781 N N . ALA A 1 100 ? -1.343 1.501 -4.565 1.00 94.81 100 ALA A N 1
ATOM 782 C CA . ALA A 1 100 ? -0.528 2.707 -4.691 1.00 94.81 100 ALA A CA 1
ATOM 783 C C . ALA A 1 100 ? -1.212 3.681 -5.656 1.00 94.81 100 ALA A C 1
ATOM 785 O O . ALA A 1 100 ? -1.274 3.436 -6.865 1.00 94.81 100 ALA A O 1
ATOM 786 N N . CYS A 1 101 ? -1.778 4.756 -5.123 1.00 83.75 101 CYS A N 1
ATOM 787 C CA . CYS A 1 101 ? -2.542 5.740 -5.875 1.00 83.75 101 CYS A CA 1
ATOM 788 C C . CYS A 1 101 ? -1.649 6.827 -6.477 1.00 83.75 101 CYS A C 1
ATOM 790 O O . CYS A 1 101 ? -0.570 7.149 -5.977 1.00 83.75 101 CYS A O 1
ATOM 792 N N . LEU A 1 102 ? -2.152 7.419 -7.557 1.00 71.12 102 LEU A N 1
ATOM 793 C CA . LEU A 1 102 ? -1.607 8.638 -8.133 1.00 71.12 102 LEU A CA 1
ATOM 794 C C . LEU A 1 102 ? -2.052 9.844 -7.286 1.00 71.12 102 LEU A C 1
ATOM 796 O O . LEU A 1 102 ? -3.235 9.995 -6.979 1.00 71.12 102 LEU A O 1
ATOM 800 N N . ASP A 1 103 ? -1.120 10.729 -6.956 1.00 62.47 103 ASP A N 1
ATOM 801 C CA . ASP A 1 103 ? -1.400 12.114 -6.589 1.00 62.47 103 ASP A CA 1
ATOM 802 C C . ASP A 1 103 ? -1.794 12.886 -7.857 1.00 62.47 103 ASP A C 1
ATOM 804 O O . ASP A 1 103 ? -1.030 13.013 -8.810 1.00 62.47 103 ASP A O 1
ATOM 808 N N . GLY A 1 104 ? -3.051 13.328 -7.897 1.00 52.53 104 GLY A N 1
ATOM 809 C CA . GLY A 1 104 ? -3.722 13.776 -9.112 1.00 52.53 104 GLY A CA 1
ATOM 810 C C . GLY A 1 104 ? -2.980 14.843 -9.919 1.00 52.53 104 GLY A C 1
ATOM 811 O O . GLY A 1 104 ? -2.850 15.983 -9.482 1.00 52.53 104 GLY A O 1
ATOM 812 N N . VAL A 1 105 ? -2.643 14.480 -11.156 1.00 33.19 105 VAL A N 1
ATOM 813 C CA . VAL A 1 105 ? -2.838 15.324 -12.339 1.00 33.19 105 VAL A CA 1
ATOM 814 C C . VAL A 1 105 ? -3.402 14.419 -13.437 1.00 33.19 105 VAL A C 1
ATOM 816 O O . VAL A 1 105 ? -2.687 13.587 -13.994 1.00 33.19 105 VAL A O 1
ATOM 819 N N . VAL A 1 106 ? -4.699 14.570 -13.707 1.00 38.22 106 VAL A N 1
ATOM 820 C CA . VAL A 1 106 ? -5.289 14.328 -15.031 1.00 38.22 106 VAL A CA 1
ATOM 821 C C . V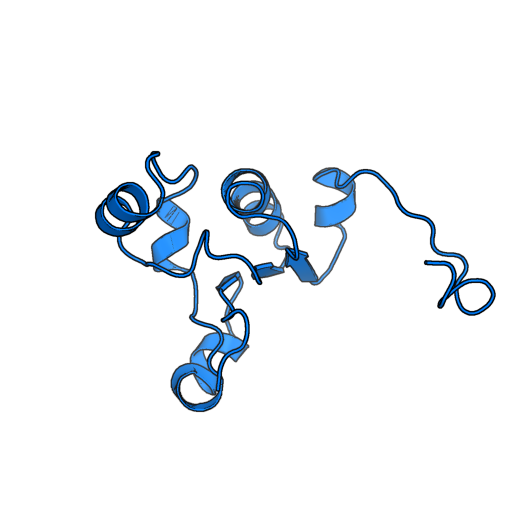AL A 1 106 ? -5.666 15.685 -15.593 1.00 38.22 106 VAL A C 1
ATOM 823 O O . VAL A 1 106 ? -6.173 16.506 -14.793 1.00 38.22 106 VAL A O 1
#

Foldseek 3Di:
DCVCPPVDPDDDDDPDLVVQLPDQEDEAPDEPPPCLVRVVSSVVSVHAYEYAYCLLVALDQVVVCVVVVHGRNHNVCSVLEDEPDCVPCVPSVVPGSHYYYYPDDD

Nearest PDB structures (foldseek):
  8afu-assembly2_A-2  TM=9.272E-01  e=1.812E-08  Denitrovibrio acetiphilus DSM 12809
  8afv-assembly1_A  TM=9.195E-01  e=3.728E-08  Denitrovibrio acetiphilus DSM 12809
  2g17-assembly1_A  TM=8.977E-01  e=2.847E-07  Salmonella enterica subsp. enterica serovar Typhimurium str. LT2
  2cvo-assembly1_A  TM=9.357E-01  e=1.374E-06  Oryza sativa
  3dr3-assembly1_A  TM=8.330E-01  e=2.174E-06  Shigella flexneri

Sequence (106 aa):
FPNLRGHYQLAFSEPRVEELAGCDVVFFATPHNVAMNLVPQLLAAGTRVVDLSADYRLRDAQLWSRWYGEPHASPEWLAEAVYGLPEVNRAAIAGARLVACLDGVV

Secondary structure (DSSP, 8-state):
--TTBTTB--------HHHHTTSSEEEE-SPTTSHHHHHHHHHHTT-EEEE-SSTTT-S-HHHHHHHHSS--S-GGGTTTPEES-HHHHHHHHHH-SEEE------

Radius of gyration: 14.83 Å; Cα contacts (8 Å, |Δi|>4): 153; chains: 1; bounding box: 38×32×35 Å

Mean predicted aligned error: 4.95 Å